Protein AF-A0A8T6W9U9-F1 (afdb_monomer)

Nearest PDB structures (foldseek):
  2r1f-assembly1_A  TM=9.849E-01  e=1.378E-02  Escherichia coli K-12

Foldseek 3Di:
DPDDDPDDPDDDDPVRVVCVVDPDPDQFDDWDDQVPPDIDTDNDPVVRVVVCVVRPD

Sequence (57 aa):
IKGLPPGPIANPGKESIMAVFEPADVTYLYFVSKGDGTHYFSNSFIEHQNAVNKYQR

Solvent-accessible surface area (backbone atoms only — not comparable to full-atom values): 3839 Å² total; per-residue (Å²): 134,88,80,82,71,101,62,82,93,68,87,76,54,73,70,59,52,46,47,71,77,61,58,78,98,70,78,62,74,41,74,43,63,53,82,78,89,48,73,50,75,20,72,44,72,69,56,36,54,53,49,42,58,71,41,76,106

Mean predicted aligned error: 2.82 Å

Secondary structure (DSSP, 8-state):
--S--SS-SS---HHHHHHHHS--S----EEEE-SSS-EEEESSHHHHHHHHHHH--

pLDDT: mean 96.97, std 3.1, range [81.12, 98.69]

Structure (mmCIF, N/CA/C/O backbone):
data_AF-A0A8T6W9U9-F1
#
_entry.id   AF-A0A8T6W9U9-F1
#
loop_
_atom_site.group_PDB
_atom_site.id
_atom_site.type_symbol
_atom_site.label_atom_id
_atom_site.label_alt_id
_atom_site.label_comp_id
_atom_site.label_asym_id
_atom_site.label_entity_id
_atom_site.label_seq_id
_atom_site.pdbx_PDB_ins_code
_atom_site.Cartn_x
_atom_site.Cartn_y
_atom_site.Cartn_z
_atom_site.occupancy
_atom_site.B_iso_or_equiv
_atom_site.auth_seq_id
_atom_site.auth_comp_id
_atom_site.auth_asym_id
_atom_site.auth_atom_id
_atom_site.pdbx_PDB_model_num
ATOM 1 N N . ILE A 1 1 ? -2.827 14.052 -9.890 1.00 81.12 1 ILE A N 1
ATOM 2 C CA . ILE A 1 1 ? -3.199 13.035 -10.906 1.00 81.12 1 ILE A CA 1
ATOM 3 C C . ILE A 1 1 ? -3.715 11.791 -10.201 1.00 81.12 1 ILE A C 1
ATOM 5 O O . ILE A 1 1 ? -3.258 11.512 -9.101 1.00 81.12 1 ILE A O 1
ATOM 9 N N . LYS A 1 2 ? -4.694 11.098 -10.785 1.00 92.44 2 LYS A N 1
ATOM 10 C CA . LYS A 1 2 ? -5.115 9.767 -10.326 1.00 92.44 2 LYS A CA 1
ATOM 11 C C . LYS A 1 2 ? -4.316 8.733 -11.125 1.00 92.44 2 LYS A C 1
ATOM 13 O O . LYS A 1 2 ? -4.235 8.882 -12.340 1.00 92.44 2 LYS A O 1
ATOM 18 N N . GLY A 1 3 ? -3.749 7.725 -10.464 1.00 94.19 3 GLY A N 1
ATOM 19 C CA . GLY A 1 3 ? -2.926 6.691 -11.104 1.00 94.19 3 GLY A CA 1
ATOM 20 C C . GLY A 1 3 ? -1.417 6.909 -10.944 1.00 94.19 3 GLY A C 1
ATOM 21 O O . GLY A 1 3 ? -0.981 7.636 -10.053 1.00 94.19 3 GLY A O 1
ATOM 22 N N . LEU A 1 4 ? -0.635 6.239 -11.794 1.00 95.50 4 LEU A N 1
ATOM 23 C CA . LEU A 1 4 ? 0.830 6.237 -11.739 1.00 95.50 4 LEU A CA 1
ATOM 24 C C . LEU A 1 4 ? 1.440 7.582 -12.192 1.00 95.50 4 LEU A C 1
ATOM 26 O O . LEU A 1 4 ? 0.846 8.279 -13.020 1.00 95.50 4 LEU A O 1
ATOM 30 N N . PRO A 1 5 ? 2.628 7.958 -11.677 1.00 96.38 5 PRO A N 1
ATOM 31 C CA . PRO A 1 5 ? 3.406 9.071 -12.222 1.00 96.38 5 PRO A CA 1
ATOM 32 C C . PRO A 1 5 ? 3.890 8.779 -13.662 1.00 96.38 5 PRO A C 1
ATOM 34 O O . PRO A 1 5 ? 3.909 7.618 -14.069 1.00 96.38 5 PRO A O 1
ATOM 37 N N . PRO A 1 6 ? 4.335 9.796 -14.432 1.00 96.50 6 PRO A N 1
ATOM 38 C CA . PRO A 1 6 ? 4.789 9.613 -15.821 1.00 96.50 6 PRO A CA 1
ATOM 39 C C . PRO A 1 6 ? 6.004 8.687 -16.004 1.00 96.50 6 PRO A C 1
ATOM 41 O O . PRO A 1 6 ? 6.272 8.248 -17.117 1.00 96.50 6 PRO A O 1
ATOM 44 N N . GLY A 1 7 ? 6.755 8.414 -14.936 1.00 95.44 7 GLY A N 1
ATOM 45 C CA . GLY A 1 7 ? 7.929 7.547 -14.948 1.00 95.44 7 GLY A CA 1
ATOM 46 C C . GLY A 1 7 ? 8.263 7.025 -13.547 1.00 95.44 7 GLY A C 1
ATOM 47 O O . GLY A 1 7 ? 7.652 7.463 -12.566 1.00 95.44 7 GLY A O 1
ATOM 48 N N . PRO A 1 8 ? 9.211 6.080 -13.437 1.00 95.56 8 PRO A N 1
ATOM 49 C CA . PRO A 1 8 ? 9.619 5.522 -12.155 1.00 95.56 8 PRO A CA 1
ATOM 50 C C . PRO A 1 8 ? 10.278 6.586 -11.269 1.00 95.56 8 PRO A C 1
ATOM 52 O O . PRO A 1 8 ? 10.963 7.485 -11.752 1.00 95.56 8 PRO A O 1
ATOM 55 N N . ILE A 1 9 ? 10.098 6.452 -9.955 1.00 97.00 9 ILE A N 1
ATOM 56 C CA . ILE A 1 9 ? 10.730 7.331 -8.955 1.00 97.00 9 ILE A CA 1
ATOM 57 C C . ILE A 1 9 ? 12.064 6.780 -8.430 1.00 97.00 9 ILE A C 1
ATOM 59 O O . ILE A 1 9 ? 12.774 7.470 -7.705 1.00 97.00 9 ILE A O 1
ATOM 63 N N . ALA A 1 10 ? 12.386 5.528 -8.760 1.00 97.38 10 ALA A N 1
ATOM 64 C CA . ALA A 1 10 ? 13.581 4.817 -8.321 1.00 97.38 10 ALA A CA 1
ATOM 65 C C . ALA A 1 10 ? 13.883 3.640 -9.262 1.00 97.38 10 ALA A C 1
ATOM 67 O O . ALA A 1 10 ? 13.073 3.303 -10.127 1.00 97.38 10 ALA A O 1
ATOM 68 N N . ASN A 1 11 ? 15.024 2.983 -9.044 1.00 97.62 11 ASN A N 1
ATOM 69 C CA . ASN A 1 11 ? 15.379 1.733 -9.715 1.00 97.62 11 ASN A CA 1
ATOM 70 C C . ASN A 1 11 ? 14.804 0.547 -8.916 1.00 97.62 11 ASN A C 1
ATOM 72 O O . ASN A 1 11 ? 15.280 0.303 -7.805 1.00 97.62 11 ASN A O 1
ATOM 76 N N . PRO A 1 12 ? 13.784 -0.175 -9.419 1.00 97.19 12 PRO A N 1
ATOM 77 C CA . PRO A 1 12 ? 13.177 -1.279 -8.682 1.00 97.19 12 PRO A CA 1
ATOM 78 C C . PRO A 1 12 ? 14.098 -2.505 -8.642 1.00 97.19 12 PRO A C 1
ATOM 80 O O . PRO A 1 12 ? 14.732 -2.856 -9.639 1.00 97.19 12 PRO A O 1
ATOM 83 N N . GLY A 1 13 ? 14.138 -3.180 -7.491 1.00 98.25 13 GLY A N 1
ATOM 84 C CA . GLY A 1 13 ? 14.775 -4.490 -7.356 1.00 98.25 13 GLY A CA 1
ATOM 85 C C . GLY A 1 13 ? 13.964 -5.599 -8.032 1.00 98.25 13 GLY A C 1
ATOM 86 O O . GLY A 1 13 ? 12.809 -5.401 -8.420 1.00 98.25 13 GLY A O 1
ATOM 87 N N . LYS A 1 14 ? 14.553 -6.795 -8.138 1.00 98.06 14 LYS A N 1
ATOM 88 C CA . LYS A 1 14 ? 13.904 -7.962 -8.757 1.00 98.06 14 LYS A CA 1
ATOM 89 C C . LYS A 1 14 ? 12.592 -8.314 -8.054 1.00 98.06 14 LYS A C 1
ATOM 91 O O . LYS A 1 14 ? 11.587 -8.559 -8.713 1.00 98.06 14 LYS A O 1
ATOM 96 N N . GLU A 1 15 ? 12.593 -8.298 -6.728 1.00 98.19 15 GLU A N 1
ATOM 97 C CA . GLU A 1 15 ? 11.442 -8.617 -5.885 1.00 98.19 15 GLU A CA 1
ATOM 9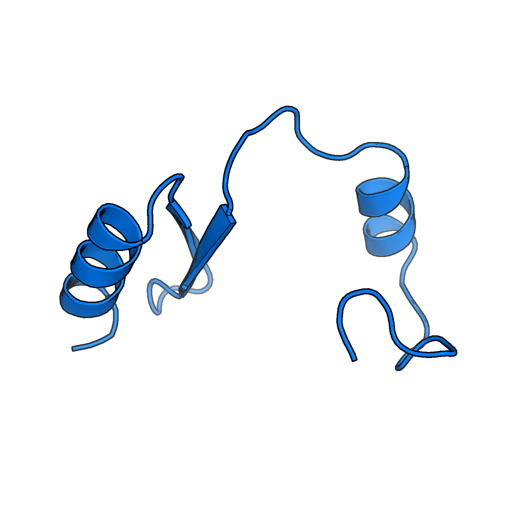8 C C . GLU A 1 15 ? 10.302 -7.616 -6.108 1.00 98.19 15 GLU A C 1
ATOM 100 O O . GLU A 1 15 ? 9.142 -8.008 -6.204 1.00 98.19 15 GLU A O 1
ATOM 105 N N . SER A 1 16 ? 10.628 -6.328 -6.272 1.00 98.00 16 SER A N 1
ATOM 106 C CA . SER A 1 16 ? 9.639 -5.288 -6.579 1.00 98.00 16 SER A CA 1
ATOM 107 C C . SER A 1 16 ? 9.009 -5.480 -7.957 1.00 98.00 16 SER A C 1
ATOM 109 O O . SER A 1 16 ? 7.813 -5.258 -8.112 1.00 98.00 16 SER A O 1
ATOM 111 N N . ILE A 1 17 ? 9.795 -5.908 -8.950 1.00 97.62 17 ILE A N 1
ATOM 112 C CA . ILE A 1 17 ? 9.287 -6.220 -10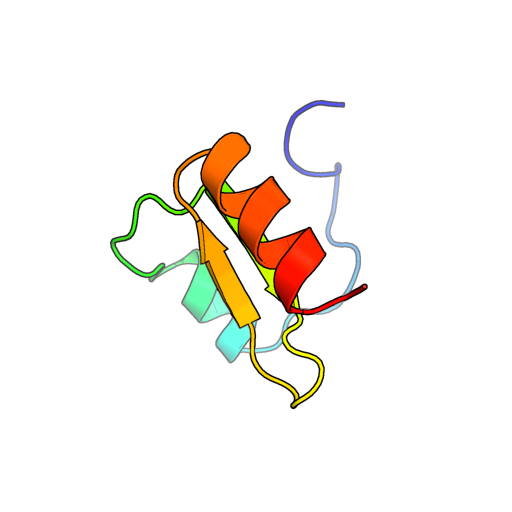.292 1.00 97.62 17 ILE A CA 1
ATOM 113 C C . ILE A 1 17 ? 8.356 -7.436 -10.238 1.00 97.62 17 ILE A C 1
ATOM 115 O O . ILE A 1 17 ? 7.257 -7.387 -10.787 1.00 97.62 17 ILE A O 1
ATOM 119 N N . MET A 1 18 ? 8.755 -8.503 -9.538 1.00 98.31 18 MET A N 1
ATOM 120 C CA . MET A 1 18 ? 7.917 -9.696 -9.388 1.00 98.31 18 MET A CA 1
ATOM 121 C C . MET A 1 18 ? 6.595 -9.385 -8.686 1.00 98.31 18 MET A C 1
ATOM 123 O O . MET A 1 18 ? 5.563 -9.847 -9.146 1.00 98.31 18 MET A O 1
ATOM 127 N N . ALA A 1 19 ? 6.591 -8.538 -7.652 1.00 97.69 19 ALA A N 1
ATOM 128 C CA . ALA A 1 19 ? 5.361 -8.141 -6.962 1.00 97.69 19 ALA A CA 1
ATOM 129 C C . ALA A 1 19 ? 4.350 -7.402 -7.863 1.00 97.69 19 ALA A C 1
ATOM 131 O O . ALA A 1 19 ? 3.157 -7.400 -7.568 1.00 97.69 19 ALA A O 1
ATOM 132 N N . VAL A 1 20 ? 4.810 -6.772 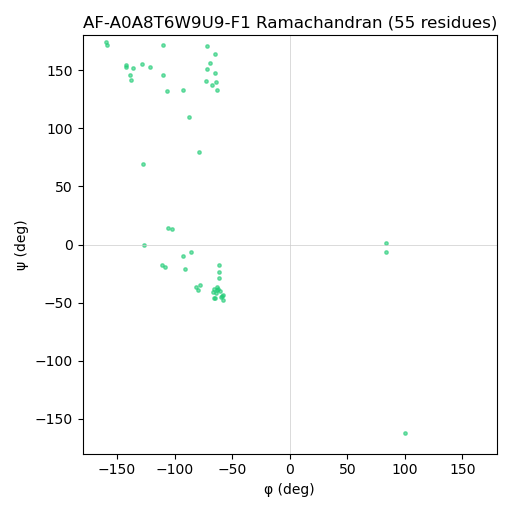-8.952 1.00 96.25 20 VAL A N 1
ATOM 133 C CA . VAL A 1 20 ? 3.931 -6.150 -9.956 1.00 96.25 20 VAL A CA 1
ATOM 134 C C . VAL A 1 20 ? 3.352 -7.193 -10.915 1.00 96.25 20 VAL A C 1
ATOM 136 O O . VAL A 1 20 ? 2.188 -7.082 -11.291 1.00 96.25 20 VAL A O 1
ATOM 139 N N . PHE A 1 21 ? 4.145 -8.191 -11.319 1.00 97.75 21 PHE A N 1
ATOM 140 C CA . PHE A 1 21 ? 3.700 -9.247 -12.238 1.00 97.75 21 PHE A CA 1
ATOM 141 C C . PHE A 1 21 ? 2.843 -10.322 -11.559 1.00 97.75 21 PHE A C 1
ATOM 143 O O . PHE A 1 21 ? 1.910 -10.835 -12.170 1.00 97.75 21 PHE A O 1
ATOM 150 N N . GLU A 1 22 ? 3.150 -10.639 -10.305 1.00 98.06 22 GLU A N 1
ATOM 151 C CA . GLU A 1 22 ? 2.506 -11.672 -9.493 1.00 98.06 22 GLU A CA 1
ATOM 152 C C . GLU A 1 22 ? 2.046 -11.064 -8.155 1.00 98.06 22 GLU A C 1
ATOM 154 O O . GLU A 1 22 ? 2.628 -11.339 -7.100 1.00 98.06 22 GLU A O 1
ATOM 159 N N . PRO A 1 23 ? 1.032 -10.180 -8.169 1.00 97.81 23 PRO A N 1
ATOM 160 C CA . PRO A 1 23 ? 0.505 -9.602 -6.942 1.00 97.81 23 PRO A CA 1
ATOM 161 C C . PRO A 1 23 ? -0.232 -10.658 -6.108 1.00 97.81 23 PRO A C 1
ATOM 163 O O . PRO A 1 23 ? -0.760 -11.641 -6.629 1.00 97.81 23 PRO A O 1
ATOM 166 N N . ALA A 1 24 ? -0.321 -10.425 -4.798 1.00 98.00 24 ALA A N 1
ATOM 167 C CA . ALA A 1 24 ? -1.161 -11.241 -3.929 1.00 98.00 24 ALA A CA 1
ATOM 168 C C . ALA A 1 24 ? -2.645 -11.101 -4.313 1.00 98.00 24 ALA A C 1
ATOM 170 O O . ALA A 1 24 ? -3.115 -9.995 -4.584 1.00 98.00 24 ALA A O 1
ATOM 171 N N . ASP A 1 25 ? -3.388 -12.208 -4.277 1.00 98.00 25 ASP A N 1
ATOM 172 C CA . ASP A 1 25 ? -4.834 -12.224 -4.527 1.00 98.00 25 ASP A CA 1
ATOM 173 C C . ASP A 1 25 ? -5.603 -11.747 -3.285 1.00 98.00 25 ASP A C 1
ATOM 175 O O . ASP A 1 25 ? -6.048 -12.529 -2.443 1.00 98.00 25 ASP A O 1
ATOM 179 N N . VAL A 1 26 ? -5.653 -10.426 -3.112 1.00 97.88 26 VAL A N 1
ATOM 180 C CA . VAL A 1 26 ? -6.256 -9.752 -1.957 1.00 97.88 26 VAL A CA 1
ATOM 181 C C . VAL A 1 26 ? -6.967 -8.471 -2.380 1.00 97.88 26 VAL A C 1
ATOM 183 O O . VAL A 1 26 ? -6.601 -7.821 -3.356 1.00 97.88 26 VAL A O 1
ATOM 186 N N . THR A 1 27 ? -7.961 -8.053 -1.598 1.00 97.88 27 THR A N 1
ATOM 187 C CA . THR A 1 27 ? -8.778 -6.857 -1.873 1.00 97.88 27 THR A CA 1
ATOM 188 C C . THR A 1 27 ? -8.392 -5.643 -1.028 1.00 97.88 27 THR A C 1
ATOM 190 O O . THR A 1 27 ? -9.156 -4.681 -0.941 1.00 97.88 27 THR A O 1
ATOM 193 N N . TYR A 1 28 ? -7.235 -5.685 -0.361 1.00 98.44 28 TYR A N 1
ATOM 194 C CA . TYR A 1 28 ? -6.818 -4.619 0.544 1.00 98.44 28 TYR A CA 1
ATOM 195 C C . TYR A 1 28 ? -6.630 -3.299 -0.203 1.00 98.44 28 TYR A C 1
ATOM 197 O O . TYR A 1 28 ? -5.959 -3.236 -1.229 1.00 98.44 28 TYR A O 1
ATOM 205 N N . LEU A 1 29 ? -7.188 -2.229 0.357 1.00 98.19 29 LEU A N 1
ATOM 206 C CA . LEU A 1 29 ? -7.097 -0.876 -0.199 1.00 98.19 29 LEU A CA 1
ATOM 207 C C . LEU A 1 29 ? -6.242 0.054 0.662 1.00 98.19 29 LEU A C 1
ATOM 209 O O . LEU A 1 29 ? -5.803 1.102 0.194 1.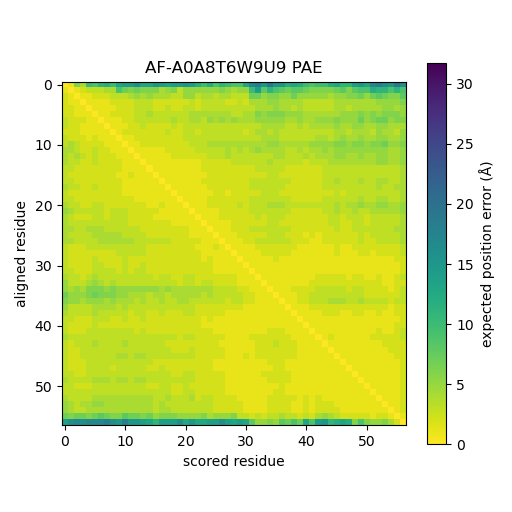00 98.19 29 LEU A O 1
ATOM 213 N N . TYR A 1 30 ? -6.004 -0.321 1.918 1.00 98.50 30 TYR A N 1
ATOM 214 C CA . TYR A 1 30 ? -5.282 0.492 2.884 1.00 98.50 30 TYR A CA 1
ATOM 215 C C . TYR A 1 30 ? -4.281 -0.358 3.659 1.00 98.50 30 TYR A C 1
ATOM 217 O O . TYR A 1 30 ? -4.506 -1.546 3.895 1.00 98.50 30 TYR A O 1
ATOM 225 N N . PHE A 1 31 ? -3.202 0.270 4.116 1.00 98.44 31 PHE A N 1
ATOM 226 C CA . PHE A 1 31 ? -2.257 -0.341 5.040 1.00 98.44 31 PHE A CA 1
ATOM 227 C C . PHE A 1 31 ? -1.745 0.686 6.049 1.00 98.44 31 PHE A C 1
ATOM 229 O O . PHE A 1 31 ? -1.707 1.884 5.771 1.00 98.44 31 PHE A O 1
ATOM 236 N N . VAL A 1 32 ? -1.355 0.220 7.233 1.00 98.56 32 VAL A N 1
ATOM 237 C CA . VAL A 1 32 ? -0.737 1.041 8.280 1.00 98.56 32 VAL A CA 1
ATOM 238 C C . VAL A 1 32 ? 0.430 0.289 8.916 1.00 98.56 32 VAL A C 1
ATOM 240 O O . VAL A 1 32 ? 0.376 -0.930 9.073 1.00 98.56 32 VAL A O 1
ATOM 243 N N . SER A 1 33 ? 1.517 0.993 9.243 1.00 98.00 33 SER A N 1
ATOM 244 C CA . SER A 1 33 ? 2.645 0.408 9.986 1.00 98.00 33 SER A CA 1
ATOM 245 C C . SER A 1 33 ? 2.227 0.057 11.412 1.00 98.00 33 SER A C 1
ATOM 247 O O . SER A 1 33 ? 1.570 0.869 12.063 1.00 98.00 33 SER A O 1
ATOM 249 N N . LYS A 1 34 ? 2.642 -1.121 11.893 1.00 97.56 34 LYS A N 1
ATOM 250 C CA . LYS A 1 34 ? 2.447 -1.556 13.285 1.00 97.56 34 LYS A CA 1
ATOM 251 C C . LYS A 1 34 ? 3.539 -1.067 14.244 1.00 97.56 34 LYS A C 1
ATOM 253 O O . LYS A 1 34 ? 3.429 -1.297 15.441 1.00 97.56 34 LYS A O 1
ATOM 258 N N . GLY A 1 35 ? 4.591 -0.427 13.729 1.00 96.06 35 GLY A N 1
ATOM 259 C CA . GLY A 1 35 ? 5.738 0.038 14.521 1.00 96.06 35 GLY A CA 1
ATOM 260 C C . GLY A 1 35 ? 6.814 -1.023 14.792 1.00 96.06 35 GLY A C 1
ATOM 261 O O . GLY A 1 35 ? 7.885 -0.685 15.279 1.00 96.06 35 GLY A O 1
ATOM 262 N N . ASP A 1 36 ? 6.576 -2.281 14.419 1.00 96.38 36 ASP A N 1
ATOM 263 C CA . ASP A 1 36 ? 7.488 -3.422 14.603 1.00 96.38 36 ASP A CA 1
ATOM 264 C C . ASP A 1 36 ? 8.173 -3.872 13.295 1.00 96.38 36 ASP A C 1
ATOM 266 O O . ASP A 1 36 ? 8.730 -4.963 13.210 1.00 96.38 36 ASP A O 1
ATOM 270 N N . GLY A 1 37 ? 8.105 -3.039 12.252 1.00 96.25 37 GLY A N 1
ATOM 271 C CA . GLY A 1 37 ? 8.568 -3.381 10.905 1.00 96.25 37 GLY A CA 1
ATOM 272 C C . GLY A 1 37 ? 7.546 -4.156 10.067 1.00 96.25 37 GLY A C 1
ATOM 273 O O . GLY A 1 37 ? 7.831 -4.471 8.915 1.00 96.25 37 GLY A O 1
ATOM 274 N N . THR A 1 38 ? 6.349 -4.430 10.598 1.00 97.81 38 THR A N 1
ATOM 275 C CA . THR A 1 38 ? 5.247 -5.052 9.853 1.00 97.81 38 THR A CA 1
ATOM 276 C C . THR A 1 38 ? 4.088 -4.084 9.601 1.00 97.81 38 THR A C 1
ATOM 278 O O . THR A 1 38 ? 4.027 -2.969 10.131 1.00 97.81 38 THR A O 1
ATOM 281 N N . HIS A 1 39 ? 3.132 -4.525 8.779 1.00 98.38 39 HIS A N 1
ATOM 282 C CA . HIS A 1 39 ? 1.949 -3.753 8.410 1.00 98.38 39 HIS A CA 1
ATOM 283 C C . HIS A 1 39 ? 0.648 -4.473 8.778 1.00 98.38 39 HIS A C 1
ATOM 285 O O . HIS A 1 39 ? 0.584 -5.703 8.867 1.00 98.38 39 HIS A O 1
ATOM 291 N N . TYR A 1 40 ? -0.403 -3.689 9.013 1.00 98.50 40 TYR A N 1
ATOM 292 C CA . TYR A 1 40 ? -1.791 -4.142 9.045 1.00 98.50 40 TYR A CA 1
ATOM 293 C C . TYR A 1 40 ? -2.493 -3.660 7.775 1.00 98.50 40 TYR A C 1
ATOM 295 O O . TYR A 1 40 ? -2.365 -2.486 7.429 1.00 98.50 40 TYR A O 1
ATOM 303 N N . PHE A 1 41 ? -3.216 -4.549 7.096 1.00 98.62 41 PHE A N 1
ATOM 304 C CA . PHE A 1 41 ? -3.913 -4.273 5.838 1.00 98.62 41 P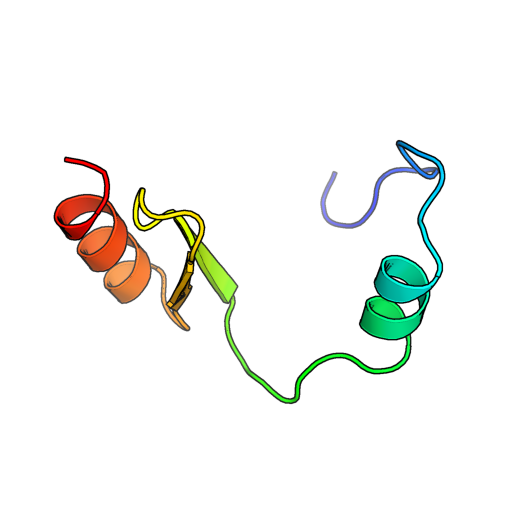HE A CA 1
ATOM 305 C C . PHE A 1 41 ? -5.428 -4.266 6.054 1.00 98.62 41 PHE A C 1
ATOM 307 O O . PHE A 1 41 ? -5.928 -5.023 6.882 1.00 98.62 41 PHE A O 1
ATOM 314 N N . SER A 1 42 ? -6.152 -3.414 5.326 1.00 98.69 42 SER A N 1
ATOM 315 C CA . SER A 1 42 ? -7.595 -3.207 5.503 1.00 98.69 42 SER A CA 1
ATOM 316 C C . SER A 1 42 ? -8.322 -3.075 4.170 1.00 98.69 42 SER A C 1
ATOM 318 O O . SER A 1 42 ? -7.797 -2.505 3.210 1.00 98.69 42 SER A O 1
ATOM 320 N N . ASN A 1 43 ? -9.561 -3.564 4.121 1.00 98.44 43 ASN A N 1
ATOM 321 C CA . ASN A 1 43 ? -10.419 -3.496 2.931 1.00 98.44 43 ASN A CA 1
ATOM 322 C C . ASN A 1 43 ? -11.293 -2.235 2.909 1.00 98.44 43 ASN A C 1
ATOM 324 O O . ASN A 1 43 ? -11.770 -1.825 1.855 1.00 98.44 43 ASN A O 1
ATOM 328 N N . SER A 1 44 ? -11.513 -1.608 4.068 1.00 98.44 44 SER A N 1
ATOM 329 C CA . SER A 1 44 ? -12.348 -0.410 4.191 1.00 98.44 44 SER A CA 1
ATOM 330 C C . SER A 1 44 ? -11.636 0.721 4.923 1.00 98.44 44 SER A C 1
ATOM 332 O O . SER A 1 44 ? -10.751 0.503 5.752 1.00 98.44 44 SER A O 1
ATOM 334 N N . PHE A 1 45 ? -12.075 1.949 4.654 1.00 98.38 45 PHE A N 1
ATOM 335 C CA . PHE A 1 45 ? -11.549 3.135 5.323 1.00 98.38 45 PHE A CA 1
ATOM 336 C C . PHE A 1 45 ? -11.815 3.127 6.839 1.00 98.38 45 PHE A C 1
ATOM 338 O O . PHE A 1 45 ? -10.961 3.537 7.619 1.00 98.38 45 PHE A O 1
ATOM 345 N N . ILE A 1 46 ? -12.973 2.613 7.270 1.00 98.56 46 ILE A N 1
ATOM 346 C CA . ILE A 1 46 ? -13.337 2.526 8.694 1.00 98.56 46 ILE A CA 1
ATOM 347 C C . ILE A 1 46 ? -12.396 1.564 9.429 1.00 98.56 46 ILE A C 1
ATOM 349 O O . ILE A 1 46 ? -11.868 1.892 10.491 1.00 98.56 46 ILE A O 1
ATOM 353 N N . GLU A 1 47 ? -12.149 0.391 8.843 1.00 98.69 47 GLU A N 1
ATOM 354 C CA . GLU A 1 47 ? -11.201 -0.588 9.378 1.00 98.69 47 GLU A CA 1
ATOM 355 C C . GLU A 1 47 ? -9.788 0.003 9.463 1.00 98.69 47 GLU A C 1
ATOM 357 O O . GLU A 1 47 ? -9.144 -0.080 10.511 1.00 98.69 47 GLU A O 1
ATOM 362 N N . HIS A 1 48 ? -9.345 0.684 8.403 1.00 98.56 48 HIS A N 1
ATOM 363 C CA . HIS A 1 48 ? -8.057 1.366 8.386 1.00 98.56 48 HIS A CA 1
ATOM 364 C C . HIS A 1 48 ? -7.943 2.413 9.500 1.00 98.56 48 HIS A C 1
ATOM 366 O O . HIS A 1 48 ? -6.939 2.445 10.208 1.00 98.56 48 HIS A O 1
ATOM 372 N N . GLN A 1 49 ? -8.975 3.232 9.716 1.00 98.50 49 GLN A N 1
ATOM 373 C CA . GLN A 1 49 ? -8.965 4.263 10.755 1.00 98.50 49 GLN A CA 1
ATOM 374 C C . GLN A 1 49 ? -8.835 3.666 12.163 1.00 98.50 49 GLN A C 1
ATOM 376 O O . GLN A 1 49 ? -8.116 4.212 13.005 1.00 98.50 49 GLN A O 1
ATOM 381 N N . ASN A 1 50 ? -9.490 2.530 12.410 1.00 98.50 50 ASN A N 1
ATOM 382 C CA . ASN A 1 50 ? -9.352 1.789 13.661 1.00 98.50 50 ASN A CA 1
ATOM 383 C C . ASN A 1 50 ? -7.940 1.212 13.820 1.00 98.50 50 ASN A C 1
ATOM 385 O O . ASN A 1 50 ? -7.363 1.298 14.903 1.00 98.50 50 ASN A O 1
ATOM 389 N N . ALA A 1 51 ? -7.356 0.677 12.745 1.00 98.38 51 ALA A N 1
ATOM 390 C CA . ALA A 1 51 ? -5.984 0.184 12.757 1.00 98.38 51 ALA A CA 1
ATOM 391 C C . ALA A 1 51 ? -4.971 1.314 13.019 1.00 98.38 51 ALA A C 1
ATOM 393 O O . ALA A 1 51 ? -4.074 1.147 13.838 1.00 98.38 51 ALA A O 1
ATOM 394 N N . VAL A 1 52 ? -5.148 2.489 12.409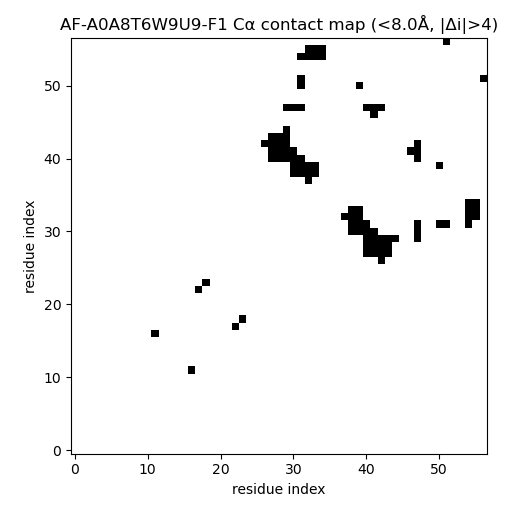 1.00 98.31 52 VAL A N 1
ATOM 395 C CA . VAL A 1 52 ? -4.326 3.682 12.683 1.00 98.31 52 VAL A CA 1
ATOM 396 C C . VAL A 1 52 ? -4.392 4.065 14.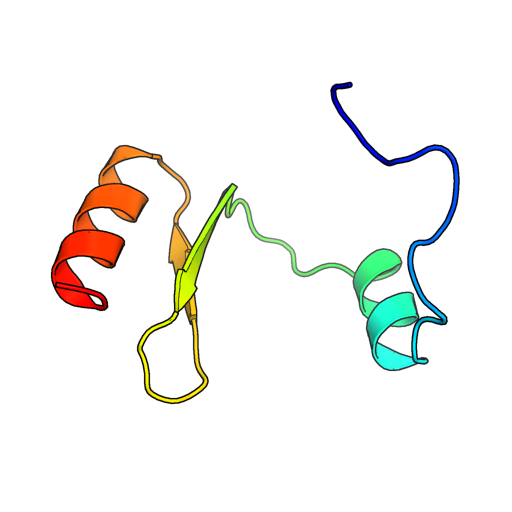160 1.00 98.31 52 VAL A C 1
ATOM 398 O O . VAL A 1 52 ? -3.351 4.247 14.786 1.00 98.31 52 VAL A O 1
ATOM 401 N N . ASN A 1 53 ? -5.594 4.114 14.741 1.00 97.88 53 ASN A N 1
ATOM 402 C CA . ASN A 1 53 ? -5.767 4.405 16.167 1.00 97.88 53 ASN A CA 1
ATOM 403 C C . ASN A 1 53 ? -5.105 3.366 17.075 1.00 97.88 53 ASN A C 1
ATOM 405 O O . ASN A 1 53 ? -4.726 3.697 18.188 1.00 97.88 53 ASN A O 1
ATOM 409 N N . LYS A 1 54 ? -4.999 2.116 16.622 1.00 97.75 54 LYS A N 1
ATOM 410 C CA . 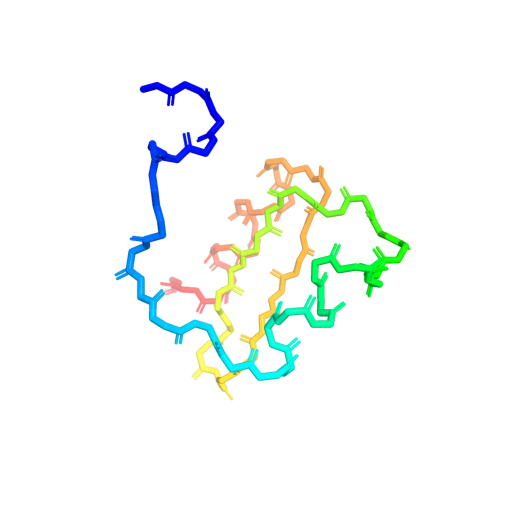LYS A 1 54 ? -4.405 1.025 17.394 1.00 97.75 54 LYS A CA 1
ATOM 411 C C . LYS A 1 54 ? -2.877 1.010 17.337 1.00 97.75 54 LYS A C 1
ATOM 413 O O . LYS A 1 54 ? -2.252 0.596 18.305 1.00 97.75 54 LYS A O 1
ATOM 418 N N . TYR A 1 55 ? -2.296 1.359 16.190 1.00 97.44 55 TYR A N 1
ATOM 419 C CA . TYR A 1 55 ? -0.873 1.133 15.918 1.00 97.44 55 TYR A CA 1
ATOM 420 C C . TYR A 1 55 ? -0.012 2.399 15.912 1.00 97.44 55 TYR A C 1
ATOM 422 O O . TYR A 1 55 ? 1.207 2.291 16.008 1.00 97.44 55 TYR A O 1
ATOM 430 N N . GLN A 1 56 ? -0.608 3.584 15.756 1.00 93.50 56 GLN A N 1
ATOM 431 C CA . GLN A 1 56 ? 0.134 4.842 15.587 1.00 93.50 56 GLN A CA 1
ATOM 432 C C . GLN A 1 56 ? -0.267 5.946 16.575 1.00 93.50 56 GLN A C 1
ATOM 434 O O . GLN A 1 56 ? 0.280 7.046 16.494 1.00 93.50 56 GLN A O 1
ATOM 439 N N . ARG A 1 57 ? -1.222 5.685 17.472 1.00 83.44 57 ARG A N 1
ATOM 440 C CA . ARG A 1 57 ? -1.642 6.600 18.542 1.00 83.44 57 ARG A CA 1
ATOM 441 C C . ARG A 1 57 ? -1.379 5.960 19.892 1.00 83.44 57 ARG A C 1
ATOM 443 O O . ARG A 1 57 ? -0.969 6.719 20.793 1.00 83.44 57 ARG A O 1
#

Radius of gyration: 14.17 Å; Cα contacts (8 Å,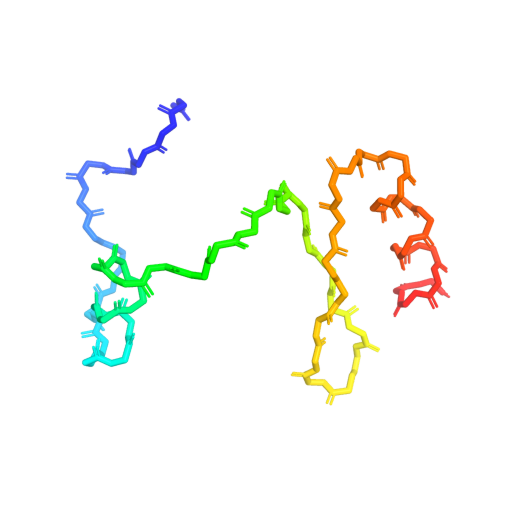 |Δi|>4): 47; chains: 1; bounding box: 29×25×34 Å